Protein AF-A0A527Z512-F1 (afdb_monomer)

Foldseek 3Di:
DAQDDAFQAWPADPDGGPVVVQVVCCVVPNHDDDNDDLQVVCPCVLVVCVVVVDQAAEEAPQAQADNAPQADNDNGAHYDHLVSVCSCVSSVHQEYEQQALRCQRNHQVSNVVRVVSCVVVNHHYEQDDQAQVRNQFFGWAAGPVGDIDTHHHHYDVVRNDDPVQHGHHRHD

Structure (mmCIF, N/CA/C/O backbone):
data_AF-A0A527Z512-F1
#
_entry.id   AF-A0A527Z512-F1
#
loop_
_atom_site.group_PDB
_atom_site.id
_atom_site.type_symbol
_atom_site.label_atom_id
_atom_site.label_alt_id
_atom_site.label_comp_id
_atom_site.label_asym_id
_atom_site.label_entity_id
_atom_site.label_seq_id
_atom_site.pdbx_PDB_ins_code
_atom_site.Cartn_x
_atom_site.Cartn_y
_atom_site.Cartn_z
_atom_site.occupancy
_atom_site.B_iso_or_equiv
_atom_site.auth_seq_id
_atom_site.auth_comp_id
_atom_site.auth_asym_id
_atom_site.auth_atom_id
_atom_site.pdbx_PDB_model_num
ATOM 1 N N . ILE A 1 1 ? -7.773 -16.500 -2.576 1.00 94.94 1 ILE A N 1
ATOM 2 C CA . ILE A 1 1 ? -7.539 -15.585 -3.724 1.00 94.94 1 ILE A CA 1
ATOM 3 C C . ILE A 1 1 ? -8.765 -14.703 -3.889 1.00 94.94 1 ILE A C 1
ATOM 5 O O . ILE A 1 1 ? -9.848 -15.253 -4.088 1.00 94.94 1 ILE A O 1
ATOM 9 N N . LEU A 1 2 ? -8.592 -13.382 -3.773 1.00 96.81 2 LEU A N 1
ATOM 10 C CA . LEU A 1 2 ? -9.657 -12.373 -3.885 1.00 96.81 2 LEU A CA 1
ATOM 11 C C . LEU A 1 2 ? -10.354 -12.394 -5.258 1.00 96.81 2 LEU A C 1
ATOM 13 O O . LEU A 1 2 ? -9.900 -13.063 -6.191 1.00 96.81 2 LEU A O 1
ATOM 17 N N . ALA A 1 3 ? -11.485 -11.695 -5.359 1.00 96.69 3 ALA A N 1
ATOM 18 C CA . ALA A 1 3 ? -12.371 -11.712 -6.523 1.00 96.69 3 ALA A CA 1
ATOM 19 C C . ALA A 1 3 ? -11.721 -11.204 -7.820 1.00 96.69 3 ALA A C 1
ATOM 21 O O . ALA A 1 3 ? -12.018 -11.748 -8.887 1.00 96.69 3 ALA A O 1
ATOM 22 N N . SER A 1 4 ? -10.810 -10.232 -7.722 1.00 97.12 4 SER A N 1
ATOM 23 C CA . SER A 1 4 ? -10.157 -9.598 -8.872 1.00 97.12 4 SER A CA 1
ATOM 24 C C . SER A 1 4 ? -8.650 -9.892 -8.882 1.00 97.12 4 SER A C 1
ATOM 26 O O . SER A 1 4 ? -7.854 -9.014 -8.542 1.00 97.12 4 SER A O 1
ATOM 28 N N . PRO A 1 5 ? -8.205 -11.121 -9.211 1.00 94.00 5 PRO A N 1
ATOM 29 C CA . PRO A 1 5 ? -6.778 -11.411 -9.317 1.00 94.00 5 PRO A CA 1
ATOM 30 C C . PRO A 1 5 ? -6.148 -10.571 -10.439 1.00 94.00 5 PRO A C 1
ATOM 32 O O . PRO A 1 5 ? -6.734 -10.413 -11.509 1.00 94.00 5 PRO A O 1
ATOM 35 N N . GLY A 1 6 ? -4.957 -10.023 -10.190 1.00 91.88 6 GLY A N 1
ATOM 36 C CA . GLY A 1 6 ? -4.168 -9.355 -11.227 1.00 91.88 6 GLY A CA 1
ATOM 37 C C . GLY A 1 6 ? -3.548 -10.348 -12.215 1.00 91.88 6 GLY A C 1
ATOM 38 O O . GLY A 1 6 ? -3.667 -11.563 -12.052 1.00 91.88 6 GLY A O 1
ATOM 39 N N . ASP A 1 7 ? -2.846 -9.821 -13.221 1.00 92.44 7 ASP A N 1
ATOM 40 C CA . ASP A 1 7 ? -1.961 -10.631 -14.067 1.00 92.44 7 ASP A CA 1
ATOM 41 C C . ASP A 1 7 ? -0.936 -11.359 -13.178 1.00 92.44 7 ASP A C 1
ATOM 43 O O . ASP A 1 7 ? -0.209 -10.686 -12.437 1.00 92.44 7 ASP A O 1
ATOM 47 N N . PRO A 1 8 ? -0.879 -12.705 -13.208 1.00 94.44 8 PRO A N 1
ATOM 48 C CA . PRO A 1 8 ? 0.033 -13.454 -12.365 1.00 94.44 8 PRO A CA 1
ATOM 49 C C . PRO A 1 8 ? 1.484 -13.394 -12.851 1.00 94.44 8 PRO A C 1
ATOM 51 O O . PRO A 1 8 ? 2.331 -13.980 -12.186 1.00 94.44 8 PRO A O 1
ATOM 54 N N . HIS A 1 9 ? 1.798 -12.770 -13.991 1.00 94.44 9 HIS A N 1
ATOM 55 C CA . HIS A 1 9 ? 3.170 -12.678 -14.485 1.00 94.44 9 HIS A CA 1
ATOM 56 C C . HIS A 1 9 ? 4.109 -11.980 -13.486 1.00 94.44 9 HIS A C 1
ATOM 58 O O . HIS A 1 9 ? 3.792 -10.916 -12.954 1.00 94.44 9 HIS A O 1
ATOM 64 N N . LEU A 1 10 ? 5.285 -12.576 -13.266 1.00 94.81 10 LEU A N 1
ATOM 65 C CA . LEU A 1 10 ? 6.309 -12.080 -12.343 1.00 94.81 10 LEU A CA 1
ATOM 66 C C . LEU A 1 10 ? 7.625 -11.760 -13.063 1.00 94.81 10 LEU A C 1
ATOM 68 O O . LEU A 1 10 ? 8.078 -12.514 -13.930 1.00 94.81 10 LEU A O 1
ATOM 72 N N . GLY A 1 11 ? 8.280 -10.680 -12.623 1.00 92.00 11 GLY A N 1
ATOM 73 C CA . GLY A 1 11 ? 9.617 -10.270 -13.068 1.00 92.00 11 GLY A CA 1
ATOM 74 C C . GLY A 1 11 ? 10.774 -11.087 -12.482 1.00 92.00 11 GLY A C 1
ATOM 75 O O . GLY A 1 11 ? 11.916 -10.940 -12.918 1.00 92.00 11 GLY A O 1
ATOM 76 N N . GLU A 1 12 ? 10.501 -11.974 -11.524 1.00 95.12 12 GLU A N 1
ATOM 77 C CA . GLU A 1 12 ? 11.525 -12.705 -10.774 1.00 95.12 12 GLU A CA 1
ATOM 78 C C . GLU A 1 12 ? 12.365 -13.628 -11.668 1.00 95.12 12 GLU A C 1
ATOM 80 O O . GLU A 1 12 ? 11.938 -14.088 -12.728 1.00 95.12 12 GLU A O 1
ATOM 85 N N . ARG A 1 13 ? 13.585 -13.964 -11.239 1.00 93.06 13 ARG A N 1
ATOM 86 C CA . ARG A 1 13 ? 14.521 -14.753 -12.059 1.00 93.06 13 ARG A CA 1
ATOM 87 C C . ARG A 1 13 ? 14.029 -16.174 -12.363 1.00 93.06 13 ARG A C 1
ATOM 89 O O . ARG A 1 13 ? 14.244 -16.647 -13.478 1.00 93.06 13 ARG A O 1
ATOM 96 N N . PHE A 1 14 ? 13.413 -16.843 -11.389 1.00 93.25 14 PHE A N 1
ATOM 97 C CA . PHE A 1 14 ? 13.108 -18.278 -11.457 1.00 93.25 14 PHE A CA 1
ATOM 98 C C . PHE A 1 14 ? 11.616 -18.572 -11.599 1.00 93.25 14 PHE A C 1
ATOM 100 O O . PHE A 1 14 ? 11.235 -19.366 -12.456 1.00 93.25 14 PHE A O 1
ATOM 107 N N . VAL A 1 15 ? 10.774 -17.930 -10.790 1.00 95.75 15 VAL A N 1
ATOM 108 C CA . VAL A 1 15 ? 9.322 -18.092 -10.861 1.00 95.75 15 VAL A CA 1
ATOM 109 C C . VAL A 1 15 ? 8.753 -16.984 -11.738 1.00 95.75 15 VAL A C 1
ATOM 111 O O . VAL A 1 15 ? 8.987 -15.808 -11.503 1.00 95.75 15 VAL A O 1
ATOM 114 N N . LYS A 1 16 ? 8.027 -17.357 -12.794 1.00 94.94 16 LYS A N 1
ATOM 115 C CA . LYS A 1 16 ? 7.468 -16.402 -13.770 1.00 94.94 16 LYS A CA 1
ATOM 116 C C . LYS A 1 16 ? 5.969 -16.181 -13.617 1.00 94.94 16 LYS A C 1
ATOM 118 O O . LYS A 1 16 ? 5.399 -15.375 -14.349 1.00 94.94 16 LYS A O 1
ATOM 123 N N . SER A 1 17 ? 5.338 -16.902 -12.691 1.00 96.69 17 SER A N 1
ATOM 124 C CA . SER A 1 17 ? 3.915 -16.787 -12.410 1.00 96.69 17 SER A CA 1
ATOM 125 C C . SER A 1 17 ? 3.619 -16.942 -10.922 1.00 96.69 17 SER A C 1
ATOM 127 O O . SER A 1 17 ? 4.045 -17.914 -10.299 1.00 96.69 17 SER A O 1
ATOM 129 N N . ALA A 1 18 ? 2.813 -16.038 -10.370 1.00 95.88 18 ALA A N 1
ATOM 130 C CA . ALA A 1 18 ? 2.297 -16.121 -9.010 1.00 95.88 18 ALA A CA 1
ATOM 131 C C . ALA A 1 18 ? 1.461 -17.392 -8.776 1.00 95.88 18 ALA A C 1
ATOM 133 O O . ALA A 1 18 ? 1.365 -17.866 -7.644 1.00 95.88 18 ALA A O 1
ATOM 134 N N . THR A 1 19 ? 0.897 -17.999 -9.832 1.00 96.94 19 THR A N 1
ATOM 135 C CA . THR A 1 19 ? 0.166 -19.269 -9.698 1.00 96.94 19 THR A CA 1
ATOM 136 C C . THR A 1 19 ? 1.078 -20.412 -9.274 1.00 96.94 19 THR A C 1
ATOM 138 O O . THR A 1 19 ? 0.623 -21.292 -8.553 1.00 96.94 19 THR A O 1
ATOM 141 N N . THR A 1 20 ? 2.371 -20.380 -9.620 1.00 97.62 20 THR A N 1
ATOM 142 C CA . THR A 1 20 ? 3.336 -21.377 -9.140 1.00 97.62 20 THR A CA 1
ATOM 143 C C . THR A 1 20 ? 3.434 -21.359 -7.613 1.00 97.62 20 THR A C 1
ATOM 145 O O . THR A 1 20 ? 3.458 -22.421 -6.998 1.00 97.62 20 THR A O 1
ATOM 148 N N . TYR A 1 21 ? 3.425 -20.182 -6.979 1.00 96.62 21 TYR A N 1
ATOM 149 C CA . TYR A 1 21 ? 3.425 -20.085 -5.515 1.00 96.62 21 TYR A CA 1
ATOM 150 C C . TYR A 1 21 ? 2.132 -20.631 -4.898 1.00 96.62 21 TYR A C 1
ATOM 152 O O . TYR A 1 21 ? 2.187 -21.352 -3.902 1.00 96.62 21 TYR A O 1
ATOM 160 N N . VAL A 1 22 ? 0.980 -20.358 -5.521 1.00 97.06 22 VAL A N 1
ATOM 161 C CA . VAL A 1 22 ? -0.314 -20.927 -5.105 1.00 97.06 22 VAL A CA 1
ATOM 162 C C . VAL A 1 22 ? -0.284 -22.454 -5.193 1.00 97.06 22 VAL A C 1
ATOM 164 O O . VAL A 1 22 ? -0.607 -23.121 -4.218 1.00 97.06 22 VAL A O 1
ATOM 167 N N . GLU A 1 23 ? 0.158 -23.017 -6.318 1.00 97.75 23 GLU A N 1
ATOM 168 C CA . GLU A 1 23 ? 0.242 -24.468 -6.522 1.00 97.75 23 GLU A CA 1
ATOM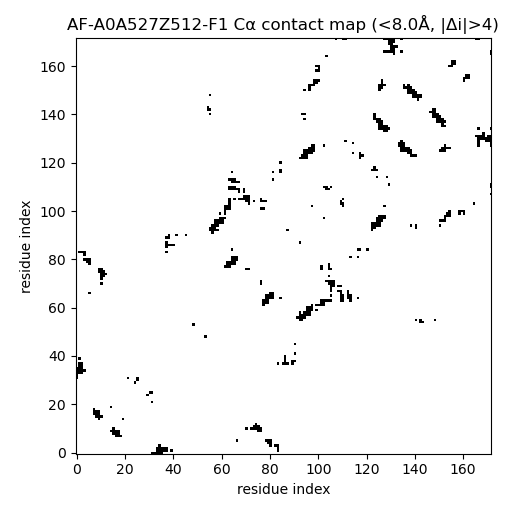 169 C C . GLU A 1 23 ? 1.180 -25.142 -5.513 1.00 97.75 23 GLU A C 1
ATOM 171 O O . GLU A 1 23 ? 0.877 -26.222 -5.006 1.00 97.75 23 GLU A O 1
ATOM 176 N N . LEU A 1 24 ? 2.323 -24.517 -5.205 1.00 97.44 24 LEU A N 1
ATOM 177 C CA . LEU A 1 24 ? 3.254 -25.018 -4.193 1.00 97.44 24 LEU A CA 1
ATOM 178 C C . LEU A 1 24 ? 2.616 -25.033 -2.799 1.00 97.44 24 LEU A C 1
ATOM 180 O O . LEU A 1 24 ? 2.763 -26.021 -2.079 1.00 97.44 24 LEU A O 1
ATOM 184 N N . ALA A 1 25 ? 1.874 -23.985 -2.438 1.00 97.56 25 ALA A N 1
ATOM 185 C CA . ALA A 1 25 ? 1.144 -23.934 -1.176 1.00 97.56 25 ALA A CA 1
ATOM 186 C C . ALA A 1 25 ? 0.008 -24.973 -1.125 1.00 97.56 25 ALA A C 1
ATOM 188 O O . ALA A 1 25 ? -0.151 -25.654 -0.107 1.00 97.56 25 ALA A O 1
ATOM 189 N N . GLU A 1 26 ? -0.735 -25.149 -2.224 1.00 98.31 26 GLU A N 1
ATOM 190 C CA . GLU A 1 26 ? -1.850 -26.099 -2.322 1.00 98.31 26 GLU A CA 1
ATOM 191 C C . GLU A 1 26 ? -1.396 -27.563 -2.201 1.00 98.31 26 GLU A C 1
ATOM 193 O O . GLU A 1 26 ? -2.116 -28.390 -1.642 1.00 98.31 26 GLU A O 1
ATOM 198 N N . ARG A 1 27 ? -0.178 -27.896 -2.652 1.00 98.25 27 ARG A N 1
ATOM 199 C CA . ARG A 1 27 ? 0.392 -29.252 -2.514 1.00 98.25 27 ARG A CA 1
ATOM 200 C C . ARG A 1 27 ? 0.551 -29.706 -1.066 1.00 98.25 27 ARG A C 1
ATOM 202 O O . ARG A 1 27 ? 0.493 -30.905 -0.812 1.00 98.25 27 ARG A O 1
ATOM 209 N N . ILE A 1 28 ? 0.795 -28.774 -0.148 1.00 98.00 28 ILE A N 1
ATOM 210 C CA . ILE A 1 28 ? 1.031 -29.076 1.268 1.00 98.00 28 ILE A CA 1
ATOM 211 C C . ILE A 1 28 ? -0.238 -28.872 2.096 1.00 98.00 28 ILE A C 1
ATOM 213 O O . ILE A 1 28 ? -0.526 -29.675 2.977 1.00 98.00 28 ILE A O 1
ATOM 217 N N . ASN A 1 29 ? -1.004 -27.819 1.802 1.00 97.25 29 ASN A N 1
ATOM 218 C CA . ASN A 1 29 ? -2.100 -27.363 2.663 1.00 97.25 29 ASN A CA 1
ATOM 219 C C . ASN A 1 29 ? -3.497 -27.690 2.113 1.00 97.25 29 ASN A C 1
ATOM 221 O O . ASN A 1 29 ? -4.496 -27.438 2.781 1.00 97.25 29 ASN A O 1
ATOM 225 N N . GLY A 1 30 ? -3.579 -28.252 0.906 1.00 97.62 30 GLY A N 1
ATOM 226 C CA . GLY A 1 30 ? -4.836 -28.429 0.190 1.00 97.62 30 GLY A CA 1
ATOM 227 C C . GLY A 1 30 ? -5.290 -27.161 -0.547 1.00 97.62 30 GLY A C 1
ATOM 228 O O . GLY A 1 30 ? -4.584 -26.153 -0.558 1.00 97.62 30 GLY A O 1
ATOM 229 N N . PRO A 1 31 ? -6.456 -27.208 -1.214 1.00 97.31 31 PRO A N 1
ATOM 230 C CA . PRO A 1 31 ? -6.902 -26.145 -2.112 1.00 97.31 31 PRO A CA 1
ATOM 231 C C . PRO A 1 31 ? -7.050 -24.781 -1.426 1.00 97.31 31 PRO A C 1
ATOM 233 O O . PRO A 1 31 ? -7.683 -24.673 -0.377 1.00 97.31 31 PRO A O 1
ATOM 236 N N . ILE A 1 32 ? -6.555 -23.723 -2.073 1.00 96.94 32 ILE A N 1
ATOM 237 C CA . ILE A 1 32 ? -6.753 -22.336 -1.652 1.00 96.94 32 ILE A CA 1
ATOM 238 C C . ILE A 1 32 ? -8.050 -21.819 -2.302 1.00 96.94 32 ILE A C 1
ATOM 240 O O . ILE A 1 32 ? -8.165 -21.800 -3.536 1.00 96.94 32 ILE A O 1
ATOM 244 N N . PRO A 1 33 ? -9.035 -21.356 -1.510 1.00 96.50 33 PRO A N 1
ATOM 245 C CA . PRO A 1 33 ? -10.275 -20.793 -2.029 1.00 96.50 33 PRO A CA 1
ATOM 246 C C . PRO A 1 33 ? -10.045 -19.634 -3.010 1.00 96.50 33 PRO A C 1
ATOM 248 O O . PRO A 1 33 ? -9.130 -18.817 -2.857 1.00 96.50 33 PRO A O 1
ATOM 251 N N . ARG A 1 34 ? -10.890 -19.547 -4.038 1.00 96.38 34 ARG A N 1
ATOM 252 C CA . ARG A 1 34 ? -10.829 -18.541 -5.113 1.00 96.38 34 ARG A CA 1
ATOM 253 C C . ARG A 1 34 ? -12.117 -17.726 -5.123 1.00 96.38 34 ARG A C 1
ATOM 255 O O . ARG A 1 34 ? -13.169 -18.275 -4.818 1.00 96.38 34 ARG A O 1
ATOM 262 N N . LYS A 1 35 ? -12.028 -16.449 -5.513 1.00 96.12 35 LYS A N 1
ATOM 263 C CA . LYS A 1 35 ? -13.140 -15.484 -5.446 1.00 96.12 35 LYS A CA 1
ATOM 264 C C . LYS A 1 35 ? -13.746 -15.384 -4.044 1.00 96.12 35 LYS A C 1
ATOM 266 O O . LYS A 1 35 ? -14.961 -15.376 -3.879 1.00 96.12 35 LYS A O 1
ATOM 271 N N . VAL A 1 36 ? -12.868 -15.373 -3.050 1.00 97.88 36 VAL A N 1
ATOM 272 C CA . VAL A 1 36 ? -13.249 -15.161 -1.651 1.00 97.88 36 VAL A CA 1
ATOM 273 C C . VAL A 1 36 ? -13.731 -13.728 -1.446 1.00 97.88 36 VAL A C 1
ATOM 275 O O . VAL A 1 36 ? -13.413 -12.848 -2.253 1.00 97.88 36 VAL A O 1
ATOM 278 N N . ASP A 1 37 ? -14.486 -13.511 -0.375 1.00 96.94 37 ASP A N 1
ATOM 279 C CA . ASP A 1 37 ? -14.904 -12.180 0.046 1.00 96.94 37 ASP A CA 1
ATOM 280 C C . ASP A 1 37 ? -13.713 -11.308 0.480 1.00 96.94 37 ASP A C 1
ATOM 282 O O . ASP A 1 37 ? -12.587 -11.772 0.674 1.00 96.94 37 ASP A O 1
ATOM 286 N N . GLU A 1 38 ? -13.975 -10.014 0.616 1.00 96.38 38 GLU A N 1
ATOM 287 C CA . GLU A 1 38 ? -12.972 -8.997 0.930 1.00 96.38 38 GLU A CA 1
ATOM 288 C C . GLU A 1 38 ? -12.352 -9.164 2.327 1.00 96.38 38 GLU A C 1
ATOM 290 O O . GLU A 1 38 ? -11.199 -8.786 2.533 1.00 96.38 38 GLU A O 1
ATOM 295 N N . ALA A 1 39 ? -13.071 -9.773 3.275 1.00 97.19 39 ALA A N 1
ATOM 296 C CA . ALA A 1 39 ? -12.607 -9.979 4.645 1.00 97.19 39 ALA A CA 1
ATOM 297 C C . ALA A 1 39 ? -11.674 -11.193 4.783 1.00 97.19 39 ALA A C 1
ATOM 299 O O . ALA A 1 39 ? -10.900 -11.268 5.738 1.00 97.19 39 ALA A O 1
ATOM 300 N N . TYR A 1 40 ? -11.699 -12.118 3.819 1.00 96.94 40 TYR A N 1
ATOM 301 C CA . TYR A 1 40 ? -10.977 -13.391 3.865 1.00 96.94 40 TYR A CA 1
ATOM 302 C C . TYR A 1 40 ? -9.499 -13.276 4.261 1.00 96.94 40 TYR A C 1
ATOM 304 O O . TYR A 1 40 ? -8.994 -14.119 4.999 1.00 96.94 40 TYR A O 1
ATOM 312 N N . VAL A 1 41 ? -8.787 -12.258 3.763 1.00 94.56 41 VAL A N 1
ATOM 313 C CA . VAL A 1 41 ? -7.335 -12.113 3.985 1.00 94.56 41 VAL A CA 1
ATOM 314 C C . VAL A 1 41 ? -6.969 -11.776 5.430 1.00 94.56 41 VAL A C 1
ATOM 316 O O . VAL A 1 41 ? -5.831 -12.002 5.827 1.00 94.56 41 VAL A O 1
ATOM 319 N N . TRP A 1 42 ? -7.921 -11.269 6.213 1.00 96.69 42 TRP A N 1
ATOM 320 C CA . TRP A 1 42 ? -7.707 -10.915 7.613 1.00 96.69 42 TRP A CA 1
ATOM 321 C C . TRP A 1 42 ? -7.938 -12.090 8.562 1.00 96.69 42 TRP A C 1
ATOM 323 O O . TRP A 1 42 ? -7.317 -12.144 9.622 1.00 96.69 42 TRP A O 1
ATOM 333 N N . GLY A 1 43 ? -8.806 -13.036 8.188 1.00 96.19 43 GLY A N 1
ATOM 334 C CA . GLY A 1 43 ? -9.132 -14.199 9.014 1.00 96.19 43 GLY A CA 1
ATOM 335 C C . GLY A 1 43 ? -9.489 -13.810 10.453 1.00 96.19 43 GLY A C 1
ATOM 336 O O . GLY A 1 43 ? -10.279 -12.892 10.686 1.00 96.19 43 GLY A O 1
ATOM 337 N N . ASP A 1 44 ? -8.859 -14.478 11.418 1.00 97.25 44 ASP A N 1
ATOM 338 C CA . ASP A 1 44 ? -9.105 -14.271 12.850 1.00 97.25 44 ASP A CA 1
ATOM 339 C C . ASP A 1 44 ? -8.725 -12.862 13.344 1.00 97.25 44 ASP A C 1
ATOM 341 O O . ASP A 1 44 ? -9.224 -12.417 14.379 1.00 97.25 44 ASP A O 1
ATOM 345 N N . ALA A 1 45 ? -7.900 -12.115 12.599 1.00 97.12 45 ALA A N 1
ATOM 346 C CA . ALA A 1 45 ? -7.466 -10.780 13.004 1.00 97.12 45 ALA A CA 1
ATOM 347 C C . ALA A 1 45 ? -8.636 -9.796 13.153 1.00 97.12 45 ALA A C 1
ATOM 349 O O . ALA A 1 45 ? -8.567 -8.901 13.991 1.00 97.12 45 ALA A O 1
ATOM 350 N N . LEU A 1 46 ? -9.727 -9.958 12.390 1.00 97.75 46 LEU A N 1
ATOM 351 C CA . LEU A 1 46 ? -10.898 -9.082 12.523 1.00 97.75 46 LEU A CA 1
ATOM 352 C C . LEU A 1 46 ? -11.572 -9.236 13.886 1.00 97.75 46 LEU A C 1
ATOM 354 O O . LEU A 1 46 ? -11.930 -8.237 14.502 1.00 97.75 46 LEU A O 1
ATOM 358 N N . ALA A 1 47 ? -11.700 -10.471 14.378 1.00 97.88 47 ALA A N 1
ATOM 359 C CA . ALA A 1 47 ? -12.288 -10.733 15.687 1.00 97.88 47 ALA A CA 1
ATOM 360 C C . ALA A 1 47 ? -11.422 -10.150 16.813 1.00 97.88 47 ALA A C 1
ATOM 362 O O . ALA A 1 47 ? -11.946 -9.573 17.764 1.00 97.88 47 ALA A O 1
ATOM 363 N N . GLU A 1 48 ? -10.098 -10.242 16.678 1.00 98.00 48 GLU A N 1
ATOM 364 C CA . GLU A 1 48 ? -9.153 -9.641 17.622 1.00 98.00 48 GLU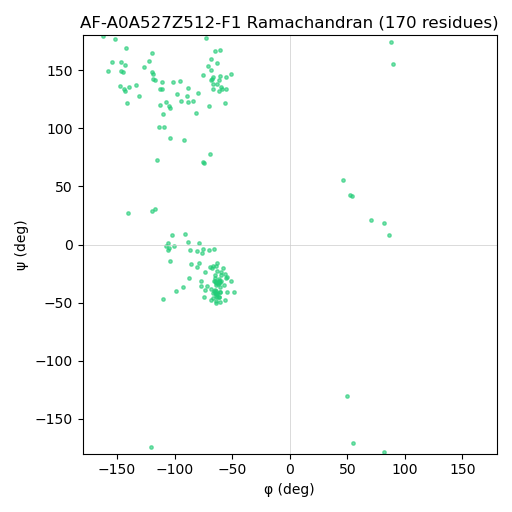 A CA 1
ATOM 365 C C . GLU A 1 48 ? -9.224 -8.106 17.590 1.00 98.00 48 GLU A C 1
ATOM 367 O O . GLU A 1 48 ? -9.349 -7.479 18.638 1.00 98.00 48 GLU A O 1
ATOM 372 N N . LEU A 1 49 ? -9.245 -7.486 16.405 1.00 97.25 49 LEU A N 1
ATOM 373 C CA . LEU A 1 49 ? -9.407 -6.033 16.255 1.00 97.25 49 LEU A CA 1
ATOM 374 C C . LEU A 1 49 ? -10.744 -5.525 16.811 1.00 97.25 49 LEU A C 1
ATOM 376 O O . LEU A 1 49 ? -10.827 -4.391 17.284 1.00 97.25 49 LEU A O 1
ATOM 380 N N . ASP A 1 50 ? -11.798 -6.332 16.731 1.00 97.12 50 ASP A N 1
ATOM 381 C CA . ASP A 1 50 ? -13.111 -5.992 17.276 1.00 97.12 50 ASP A CA 1
ATOM 382 C C . ASP A 1 50 ? -13.153 -6.150 18.797 1.00 97.12 50 ASP A C 1
ATOM 384 O O . ASP A 1 50 ? -13.780 -5.337 19.473 1.00 97.12 50 ASP A O 1
ATOM 388 N N . ARG A 1 51 ? -12.445 -7.147 19.343 1.00 98.12 51 ARG A N 1
ATOM 389 C CA . ARG A 1 51 ? -12.312 -7.345 20.790 1.00 98.12 51 ARG A CA 1
ATOM 390 C C . ARG A 1 51 ? -11.487 -6.243 21.444 1.00 98.12 51 ARG A C 1
ATOM 392 O O . ARG A 1 51 ? -11.895 -5.725 22.478 1.00 98.12 51 ARG A O 1
ATOM 399 N N . GLU A 1 52 ? -10.333 -5.918 20.867 1.00 97.75 52 GLU A N 1
ATOM 400 C CA . GLU A 1 52 ? -9.430 -4.901 21.415 1.00 97.75 52 GLU A CA 1
ATOM 401 C C . GLU A 1 52 ? -9.962 -3.479 21.197 1.00 97.75 52 GLU A C 1
ATOM 403 O O . GLU A 1 52 ? -9.613 -2.579 21.954 1.00 97.75 52 GLU A O 1
ATOM 408 N N . ALA A 1 53 ? -10.819 -3.283 20.185 1.00 95.62 53 ALA A N 1
ATOM 409 C CA . ALA A 1 53 ? -11.458 -2.010 19.853 1.00 95.62 53 ALA A CA 1
ATOM 410 C C . ALA A 1 53 ? -10.477 -0.811 19.835 1.00 95.62 53 ALA A C 1
ATOM 412 O O . ALA A 1 53 ? -10.700 0.169 20.547 1.00 95.62 53 ALA A O 1
ATOM 413 N N . PRO A 1 54 ? -9.388 -0.869 19.038 1.00 95.75 54 PRO A N 1
ATOM 414 C CA . PRO A 1 54 ? -8.403 0.205 19.003 1.00 95.75 54 PRO A CA 1
ATOM 415 C C . PRO A 1 54 ? -9.004 1.488 18.418 1.00 95.75 54 PRO A C 1
ATOM 417 O O . PRO A 1 54 ? -9.770 1.431 17.455 1.00 95.75 54 PRO A O 1
ATOM 420 N N . ASP A 1 55 ? -8.588 2.641 18.949 1.00 96.00 55 ASP A N 1
ATOM 421 C CA . ASP A 1 55 ? -9.024 3.963 18.474 1.00 96.00 55 ASP A CA 1
ATOM 422 C C . ASP A 1 55 ? -8.524 4.308 17.058 1.00 96.00 55 ASP A C 1
ATOM 424 O O . ASP A 1 55 ? -9.079 5.191 16.410 1.00 96.00 55 ASP A O 1
ATOM 428 N N . ALA A 1 56 ? -7.463 3.642 16.590 1.00 96.56 56 ALA A N 1
ATOM 429 C CA . ALA A 1 56 ? -6.907 3.807 15.250 1.00 96.56 56 ALA A CA 1
ATOM 430 C C . ALA A 1 56 ? -6.314 2.487 14.732 1.00 96.56 56 ALA A C 1
ATOM 432 O O . ALA A 1 56 ? -5.581 1.793 15.444 1.00 96.56 56 ALA A O 1
ATOM 433 N N . ARG A 1 57 ? -6.587 2.161 13.467 1.00 97.75 57 ARG A N 1
ATOM 434 C CA . ARG A 1 57 ? -6.099 0.977 12.749 1.00 97.75 57 ARG A CA 1
ATOM 435 C C . ARG A 1 57 ? -5.155 1.416 11.632 1.00 97.75 57 ARG A C 1
ATOM 437 O O . ARG A 1 57 ? -5.582 1.871 10.574 1.00 97.75 57 ARG A O 1
ATOM 444 N N . ILE A 1 58 ? -3.855 1.282 11.879 1.00 98.31 58 ILE A N 1
ATOM 445 C CA . ILE A 1 58 ? -2.787 1.720 10.970 1.00 98.31 58 ILE A CA 1
ATOM 446 C C . ILE A 1 58 ? -2.059 0.489 10.432 1.00 98.31 58 ILE A C 1
ATOM 448 O O . ILE A 1 58 ? -1.703 -0.399 11.207 1.00 98.31 58 ILE A O 1
ATOM 452 N N . ILE A 1 59 ? -1.810 0.441 9.123 1.00 98.06 59 ILE A N 1
ATOM 453 C CA . ILE A 1 59 ? -1.109 -0.676 8.474 1.00 98.06 59 ILE A CA 1
ATOM 454 C C . ILE A 1 59 ? 0.082 -0.190 7.649 1.00 98.06 59 ILE A C 1
ATOM 456 O O . ILE A 1 59 ? 0.067 0.922 7.128 1.00 98.06 59 ILE A O 1
ATOM 460 N N . ASN A 1 60 ? 1.091 -1.045 7.472 1.00 98.06 60 ASN A N 1
ATOM 461 C CA . ASN A 1 60 ? 2.044 -0.899 6.371 1.00 98.06 60 ASN A CA 1
ATOM 462 C C . ASN A 1 60 ? 1.413 -1.496 5.110 1.00 98.06 60 ASN A C 1
ATOM 464 O O . ASN A 1 60 ? 1.193 -2.707 5.051 1.00 98.06 60 ASN A O 1
ATOM 468 N N . LEU A 1 61 ? 1.115 -0.663 4.114 1.00 98.31 61 LEU A N 1
ATOM 469 C CA . LEU A 1 61 ? 0.628 -1.135 2.823 1.00 98.31 61 LEU A CA 1
ATOM 470 C C . LEU A 1 61 ? 1.828 -1.332 1.895 1.00 98.31 61 LEU A C 1
ATOM 472 O O . LEU A 1 61 ? 2.271 -0.421 1.202 1.00 98.31 61 LEU A O 1
ATOM 476 N N . GLU A 1 62 ? 2.374 -2.544 1.935 1.00 97.12 62 GLU A N 1
ATOM 477 C CA . GLU A 1 62 ? 3.594 -2.895 1.203 1.00 97.12 62 GLU A CA 1
ATOM 478 C C . GLU A 1 62 ? 3.356 -3.116 -0.294 1.00 97.12 62 GLU A C 1
ATOM 480 O O . GLU A 1 62 ? 4.225 -2.840 -1.108 1.00 97.12 62 GLU A O 1
ATOM 485 N N . ALA A 1 63 ? 2.176 -3.594 -0.688 1.00 96.44 63 ALA A N 1
ATOM 486 C CA . ALA A 1 63 ? 1.878 -3.859 -2.092 1.00 96.44 63 ALA A CA 1
ATOM 487 C C . ALA A 1 63 ? 1.312 -2.621 -2.800 1.00 96.44 63 ALA A C 1
ATOM 489 O O . ALA A 1 63 ? 0.360 -2.011 -2.309 1.00 96.44 63 ALA A O 1
ATOM 490 N N . SER A 1 64 ? 1.811 -2.315 -4.005 1.00 97.56 64 SER A N 1
ATOM 491 C CA . SER A 1 64 ? 1.190 -1.309 -4.874 1.00 97.56 64 SER A CA 1
ATOM 492 C C . SER A 1 64 ? -0.242 -1.715 -5.239 1.00 97.56 64 SER A C 1
ATOM 494 O O . SER A 1 64 ? -0.518 -2.885 -5.521 1.00 97.56 64 SER A O 1
ATOM 496 N N . ILE A 1 65 ? -1.157 -0.752 -5.292 1.00 98.19 65 ILE A N 1
ATOM 497 C CA . ILE A 1 65 ? -2.543 -0.968 -5.712 1.00 98.19 65 ILE A CA 1
ATOM 498 C C . ILE A 1 65 ? -2.688 -0.416 -7.125 1.00 98.19 65 ILE A C 1
ATOM 500 O O . ILE A 1 65 ? -2.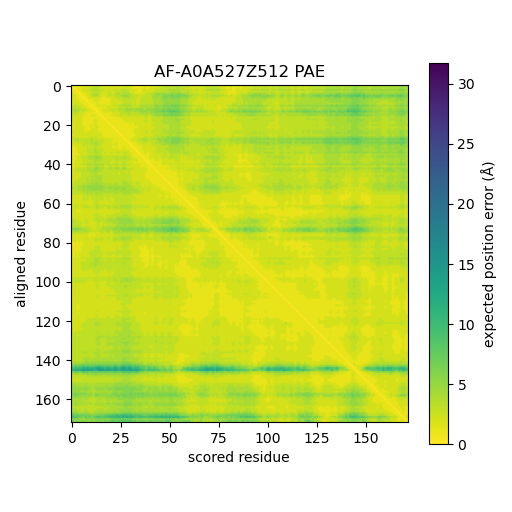914 0.773 -7.318 1.00 98.19 65 ILE A O 1
ATOM 504 N N . THR A 1 66 ? -2.476 -1.270 -8.127 1.00 98.25 66 THR A N 1
ATOM 505 C CA . THR A 1 66 ? -2.277 -0.794 -9.499 1.00 98.25 66 THR A CA 1
ATOM 506 C C . THR A 1 66 ? -2.580 -1.840 -10.573 1.00 98.25 66 THR A C 1
ATOM 508 O O . THR A 1 66 ? -2.407 -3.049 -10.384 1.00 98.25 66 THR A O 1
ATOM 511 N N . THR A 1 67 ? -3.029 -1.354 -11.730 1.00 97.25 67 THR A N 1
ATOM 512 C CA . THR A 1 67 ? -3.125 -2.076 -13.003 1.00 97.25 67 THR A CA 1
ATOM 513 C C . THR A 1 67 ? -1.979 -1.747 -13.968 1.00 97.25 67 THR A C 1
ATOM 515 O O . THR A 1 67 ? -1.910 -2.340 -15.047 1.00 97.25 67 THR A O 1
ATOM 518 N N . SER A 1 68 ? -1.058 -0.859 -13.576 1.00 96.69 68 SER A N 1
ATOM 519 C CA . SER A 1 68 ? 0.137 -0.483 -14.333 1.00 96.69 68 SER A CA 1
ATOM 520 C C . SER A 1 68 ? 0.943 -1.702 -14.793 1.00 96.69 68 SER A C 1
ATOM 522 O O . SER A 1 68 ? 1.024 -2.738 -14.124 1.00 96.69 68 SER A O 1
ATOM 524 N N . LEU A 1 69 ? 1.566 -1.553 -15.962 1.00 95.12 69 LEU A N 1
ATOM 525 C CA . LEU A 1 69 ? 2.500 -2.520 -16.542 1.00 95.12 69 LEU A CA 1
ATOM 526 C C . LEU A 1 69 ? 3.960 -2.050 -16.440 1.00 95.12 69 LEU A C 1
ATOM 528 O O . LEU A 1 69 ? 4.857 -2.752 -16.908 1.00 95.12 69 LEU A O 1
ATOM 532 N N . SER A 1 70 ? 4.204 -0.880 -15.842 1.00 96.12 70 SER A N 1
ATOM 533 C CA . SER A 1 70 ? 5.529 -0.268 -15.693 1.00 96.12 70 SER A CA 1
ATOM 534 C C . SER A 1 70 ? 6.341 -0.964 -14.602 1.00 96.12 70 SER A C 1
ATOM 536 O O . SER A 1 70 ? 6.522 -0.434 -13.518 1.00 96.12 70 SER A O 1
ATOM 538 N N . LEU A 1 71 ? 6.789 -2.186 -14.865 1.00 95.00 71 LEU A N 1
ATOM 539 C CA . LEU A 1 71 ? 7.515 -3.003 -13.898 1.00 95.00 71 LEU A CA 1
ATOM 540 C C . LEU A 1 71 ? 8.922 -2.444 -13.627 1.00 95.00 71 LEU A C 1
ATOM 542 O O . LEU A 1 71 ? 9.761 -2.422 -14.533 1.00 95.00 71 LEU A O 1
ATOM 546 N N . ALA A 1 72 ? 9.206 -2.084 -12.374 1.00 95.81 72 ALA A N 1
ATOM 547 C CA . ALA A 1 72 ? 10.547 -1.677 -11.966 1.00 95.81 72 ALA A CA 1
ATOM 548 C C . ALA A 1 72 ? 11.530 -2.863 -12.026 1.00 95.81 72 ALA A C 1
ATOM 550 O O . ALA A 1 72 ? 11.151 -3.982 -11.654 1.00 95.81 72 ALA A O 1
ATOM 551 N N . PRO A 1 73 ? 12.800 -2.662 -12.435 1.00 93.25 73 PRO A N 1
ATOM 552 C CA . PRO A 1 73 ? 13.801 -3.724 -12.566 1.00 93.25 73 PRO A CA 1
ATOM 553 C C . PRO A 1 73 ? 14.321 -4.191 -11.195 1.00 93.25 73 PRO A C 1
ATOM 555 O O . PRO A 1 73 ? 15.467 -3.945 -10.814 1.00 93.25 73 PRO A O 1
ATOM 558 N N . LYS A 1 74 ? 13.461 -4.877 -10.441 1.00 91.50 74 LYS A N 1
ATOM 559 C CA . LYS A 1 74 ? 13.698 -5.351 -9.076 1.00 91.50 74 LYS A CA 1
ATOM 560 C C . LYS A 1 74 ? 13.593 -6.870 -8.997 1.00 91.50 74 LYS A C 1
ATOM 562 O O . LYS A 1 74 ? 13.115 -7.537 -9.909 1.00 91.50 74 LYS A O 1
ATOM 567 N N . GLY A 1 75 ? 14.098 -7.429 -7.897 1.00 90.88 75 GLY A N 1
ATOM 568 C CA . GLY A 1 75 ? 14.050 -8.874 -7.670 1.00 90.88 75 GLY A CA 1
ATOM 569 C C . GLY A 1 75 ? 12.632 -9.393 -7.441 1.00 90.88 75 GLY A C 1
ATOM 570 O O . GLY A 1 75 ? 12.321 -10.483 -7.911 1.00 90.88 75 GLY A O 1
ATOM 571 N N . ILE A 1 76 ? 11.811 -8.620 -6.725 1.00 93.38 76 ILE A N 1
ATOM 572 C CA . ILE A 1 76 ? 10.433 -8.938 -6.345 1.00 93.38 76 ILE A CA 1
ATOM 573 C C . ILE A 1 76 ? 9.610 -7.657 -6.486 1.00 93.38 76 ILE A C 1
ATOM 575 O O . ILE A 1 76 ? 10.058 -6.597 -6.041 1.00 93.38 76 ILE A O 1
ATOM 579 N N . ASN A 1 77 ? 8.423 -7.781 -7.079 1.00 96.25 77 ASN A N 1
ATOM 580 C CA . ASN A 1 77 ? 7.462 -6.697 -7.238 1.00 96.25 77 ASN A CA 1
ATOM 581 C C . ASN A 1 77 ? 6.083 -7.186 -6.773 1.00 96.25 77 ASN A C 1
ATOM 583 O O . ASN A 1 77 ? 5.596 -8.218 -7.243 1.00 96.25 77 ASN A O 1
ATOM 587 N N . TYR A 1 78 ? 5.439 -6.449 -5.878 1.00 95.62 78 TYR A N 1
ATOM 588 C CA . TYR A 1 78 ? 4.109 -6.721 -5.362 1.00 95.62 78 TYR A CA 1
ATOM 589 C C . TYR A 1 78 ? 3.076 -5.831 -6.046 1.00 95.62 78 TYR A C 1
ATOM 591 O O . TYR A 1 78 ? 3.299 -4.647 -6.285 1.00 95.62 78 TYR A O 1
ATOM 599 N N . LYS A 1 79 ? 1.916 -6.407 -6.362 1.00 95.69 79 LYS A N 1
ATOM 600 C CA . LYS A 1 79 ? 0.724 -5.633 -6.710 1.00 95.69 79 LYS A CA 1
ATOM 601 C C . LYS A 1 79 ? -0.554 -6.309 -6.264 1.00 95.69 79 LYS A C 1
ATOM 603 O O . LYS A 1 79 ? -0.682 -7.532 -6.304 1.00 95.69 79 LYS A O 1
ATOM 608 N N . MET A 1 80 ? -1.533 -5.477 -5.954 1.00 96.88 80 MET A N 1
ATOM 609 C CA . MET A 1 80 ? -2.936 -5.825 -5.836 1.00 96.88 80 MET A CA 1
ATOM 610 C C . MET A 1 80 ? -3.730 -5.054 -6.896 1.00 96.88 80 MET A C 1
ATOM 612 O O . MET A 1 80 ? -3.453 -3.890 -7.165 1.00 96.88 80 MET A O 1
ATOM 616 N N . ASN A 1 81 ? -4.741 -5.689 -7.493 1.00 97.81 81 ASN A N 1
ATOM 617 C CA . ASN A 1 81 ? -5.669 -4.978 -8.372 1.00 97.81 81 ASN A CA 1
ATOM 618 C C . ASN A 1 81 ? -6.511 -3.969 -7.549 1.00 97.81 81 ASN A C 1
ATOM 620 O O . ASN A 1 81 ? -7.063 -4.388 -6.525 1.00 97.81 81 ASN A O 1
ATOM 624 N N . PRO A 1 82 ? -6.680 -2.707 -7.996 1.00 98.12 82 PRO A N 1
ATOM 625 C CA . PRO A 1 82 ? -7.526 -1.702 -7.341 1.00 98.12 82 PRO A CA 1
ATOM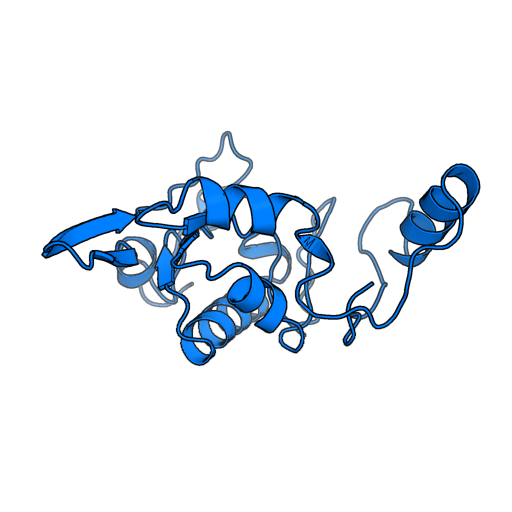 626 C C . PRO A 1 82 ? -8.950 -2.159 -7.022 1.00 98.12 82 PRO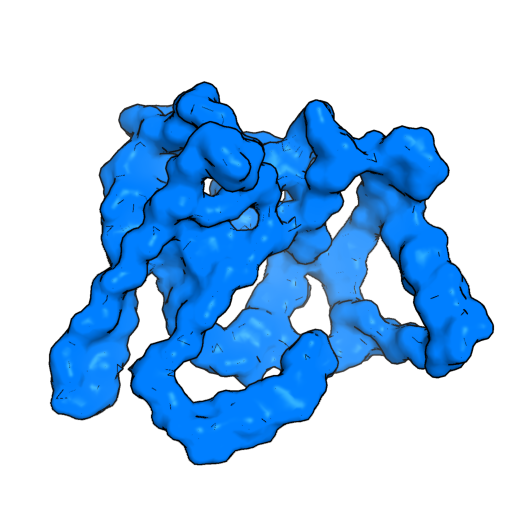 A C 1
ATOM 628 O O . PRO A 1 82 ? -9.510 -1.777 -5.998 1.00 98.12 82 PRO A O 1
ATOM 631 N N . ALA A 1 83 ? -9.522 -3.053 -7.830 1.00 97.94 83 ALA A N 1
ATOM 632 C CA . ALA A 1 83 ? -10.846 -3.623 -7.597 1.00 97.94 83 ALA A CA 1
ATOM 633 C C . ALA A 1 83 ? -10.944 -4.506 -6.335 1.00 97.94 83 ALA A C 1
ATOM 635 O O . ALA A 1 83 ? -12.027 -4.989 -6.025 1.00 97.94 83 ALA A O 1
ATOM 636 N N . ASN A 1 84 ? -9.840 -4.744 -5.620 1.00 98.00 84 ASN A N 1
ATOM 637 C CA . ASN A 1 84 ? -9.834 -5.424 -4.325 1.00 98.00 84 ASN A CA 1
ATOM 638 C C . ASN A 1 84 ? -9.683 -4.460 -3.136 1.00 98.00 84 ASN A C 1
ATOM 640 O O . ASN A 1 84 ? -9.504 -4.937 -2.020 1.00 98.00 84 ASN A O 1
ATOM 644 N N . ILE A 1 85 ? -9.737 -3.135 -3.335 1.00 97.88 85 ILE A N 1
ATOM 645 C CA . ILE A 1 85 ? -9.532 -2.146 -2.260 1.00 97.88 85 ILE A CA 1
ATOM 646 C C . ILE A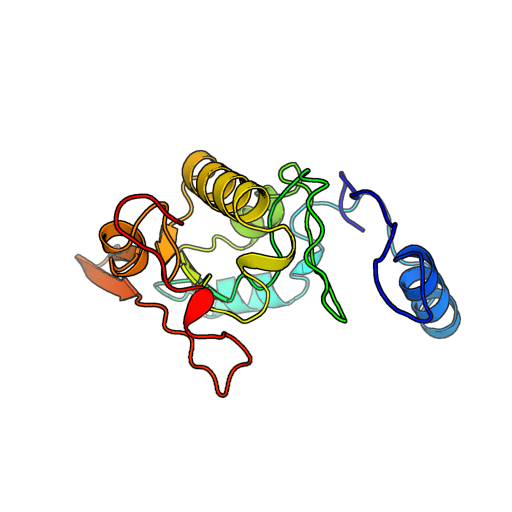 1 85 ? -10.457 -2.356 -1.051 1.00 97.88 85 ILE A C 1
ATOM 648 O O . ILE A 1 85 ? -10.070 -2.071 0.083 1.00 97.88 85 ILE A O 1
ATOM 652 N N . GLY A 1 86 ? -11.642 -2.935 -1.273 1.00 97.50 86 GLY A N 1
ATOM 653 C CA . GLY A 1 86 ? -12.578 -3.290 -0.211 1.00 97.50 86 GLY A CA 1
ATOM 654 C C . GLY A 1 86 ? -11.994 -4.243 0.838 1.00 97.50 86 GLY A C 1
ATOM 655 O O . GLY A 1 86 ? -12.440 -4.226 1.981 1.00 97.50 86 GLY A O 1
ATOM 656 N N . CYS A 1 87 ? -10.918 -4.984 0.532 1.00 97.62 87 CYS A N 1
ATOM 657 C CA . CYS A 1 87 ? -10.228 -5.788 1.540 1.00 97.62 87 CYS A CA 1
ATOM 658 C C . CYS A 1 87 ? -9.639 -4.935 2.673 1.00 97.62 87 CYS A C 1
ATOM 660 O O . CYS A 1 87 ? -9.675 -5.358 3.824 1.00 97.62 87 CYS A O 1
ATOM 662 N N . LEU A 1 88 ? -9.165 -3.716 2.398 1.00 97.69 88 LEU A N 1
ATOM 663 C CA . LEU A 1 88 ? -8.682 -2.804 3.440 1.00 97.69 88 LEU A CA 1
ATOM 664 C C . LEU A 1 88 ? -9.852 -2.221 4.242 1.00 97.69 88 LEU A C 1
ATOM 666 O O . LEU A 1 88 ? -9.794 -2.142 5.470 1.00 97.69 88 LEU A O 1
ATOM 670 N N . ALA A 1 89 ? -10.949 -1.891 3.556 1.00 94.50 89 ALA A N 1
ATOM 671 C CA . ALA A 1 89 ? -12.172 -1.406 4.190 1.00 94.50 89 ALA A CA 1
ATOM 672 C C . ALA A 1 89 ? -12.813 -2.461 5.111 1.00 94.50 89 ALA A C 1
ATOM 674 O O . ALA A 1 89 ? -13.323 -2.113 6.176 1.00 94.50 89 ALA A O 1
ATOM 675 N N . ALA A 1 90 ? -12.728 -3.750 4.766 1.00 97.12 90 ALA A N 1
ATOM 676 C CA . ALA A 1 90 ? -13.234 -4.849 5.590 1.00 97.12 90 ALA A CA 1
ATOM 677 C C . ALA A 1 90 ? -12.577 -4.902 6.984 1.00 97.12 90 ALA A C 1
ATOM 679 O O . ALA A 1 90 ? -13.238 -5.251 7.963 1.00 97.12 90 ALA A O 1
ATOM 680 N N . ALA A 1 91 ? -11.312 -4.485 7.100 1.00 97.06 91 ALA A N 1
ATOM 681 C CA . ALA A 1 91 ? -10.625 -4.334 8.383 1.00 97.06 91 ALA A CA 1
ATOM 682 C C . ALA A 1 91 ? -10.800 -2.962 9.040 1.00 97.06 91 ALA A C 1
ATOM 684 O O . ALA A 1 91 ? -10.268 -2.741 10.129 1.00 97.06 91 ALA A O 1
ATOM 685 N N . ARG A 1 92 ? -11.573 -2.056 8.430 1.00 96.75 92 ARG A N 1
ATOM 686 C CA . ARG A 1 92 ? -11.784 -0.675 8.893 1.00 96.75 92 ARG A CA 1
ATOM 687 C C . ARG A 1 92 ? -10.456 0.043 9.143 1.00 96.75 92 ARG A C 1
ATOM 689 O O . ARG A 1 92 ? -10.280 0.678 10.172 1.00 96.75 92 ARG A O 1
ATOM 696 N N . VAL A 1 93 ? -9.500 -0.152 8.235 1.00 98.06 93 VAL A N 1
ATOM 697 C CA . VAL A 1 93 ? -8.200 0.524 8.273 1.00 98.06 93 VAL A CA 1
ATOM 698 C C . VAL A 1 93 ? -8.425 2.029 8.166 1.00 98.06 93 VAL A C 1
ATOM 700 O O . VAL A 1 93 ? -9.141 2.476 7.276 1.00 98.06 93 VAL A O 1
ATOM 703 N N . ASP A 1 94 ? -7.789 2.797 9.042 1.00 98.00 94 ASP A N 1
ATOM 704 C CA . ASP A 1 94 ? -7.863 4.258 9.032 1.00 98.00 94 ASP A CA 1
ATOM 705 C C . ASP A 1 94 ? -6.724 4.868 8.208 1.00 98.00 94 ASP A C 1
ATOM 707 O O . ASP A 1 94 ? -6.914 5.875 7.527 1.00 98.00 94 ASP A O 1
ATOM 711 N N . CYS A 1 95 ? -5.530 4.262 8.257 1.00 98.50 95 CYS A N 1
ATOM 712 C CA . CYS A 1 95 ? -4.338 4.786 7.594 1.00 98.50 95 CYS A CA 1
ATOM 713 C C . CYS A 1 95 ? -3.421 3.693 7.027 1.00 98.50 95 CYS A C 1
ATOM 715 O O . CYS A 1 95 ? -3.071 2.729 7.713 1.00 98.50 95 CYS A O 1
ATOM 717 N N . CYS A 1 96 ? -2.980 3.898 5.785 1.00 98.75 96 CYS A N 1
ATOM 718 C CA . CYS A 1 96 ? -1.962 3.102 5.107 1.00 98.75 96 CYS A CA 1
ATOM 719 C C . CYS A 1 96 ? -0.621 3.851 5.069 1.00 98.75 96 CYS A C 1
ATOM 721 O O . CYS A 1 96 ? -0.493 4.897 4.437 1.00 98.75 96 CYS A O 1
ATOM 723 N N . VAL A 1 97 ? 0.413 3.300 5.696 1.00 98.75 97 VAL A N 1
ATOM 724 C CA . VAL A 1 97 ? 1.785 3.800 5.557 1.00 98.75 97 VAL A CA 1
ATOM 725 C C . VAL A 1 97 ? 2.400 3.202 4.295 1.00 98.75 97 VAL A C 1
ATOM 727 O O . VAL A 1 97 ? 2.438 1.981 4.146 1.00 98.75 97 VAL A O 1
ATOM 730 N N . LEU A 1 98 ? 2.867 4.069 3.396 1.00 98.62 98 LEU A N 1
ATOM 731 C CA . LEU A 1 98 ? 3.391 3.706 2.074 1.00 98.62 98 LEU A CA 1
ATOM 732 C C . LEU A 1 98 ? 4.917 3.765 1.993 1.00 98.62 98 LEU A C 1
ATOM 734 O O . LEU A 1 98 ? 5.489 3.247 1.043 1.00 98.62 98 LEU A O 1
ATOM 738 N N . ALA A 1 99 ? 5.583 4.385 2.974 1.00 97.81 99 ALA A N 1
ATOM 739 C CA . ALA A 1 99 ? 7.040 4.503 3.020 1.00 97.81 99 ALA A CA 1
ATOM 740 C C . ALA A 1 99 ? 7.711 3.141 3.273 1.00 97.81 99 ALA A C 1
ATOM 742 O O . ALA A 1 99 ? 8.141 2.829 4.382 1.00 97.81 99 ALA A O 1
ATOM 743 N N . ASN A 1 100 ? 7.799 2.326 2.229 1.00 97.19 100 ASN A N 1
ATOM 744 C CA . ASN A 1 100 ? 8.436 1.019 2.227 1.00 97.19 100 ASN A CA 1
ATOM 745 C C . ASN A 1 100 ? 9.169 0.786 0.900 1.00 97.19 100 ASN A C 1
ATOM 747 O O . ASN A 1 100 ? 9.036 1.533 -0.069 1.00 97.19 100 ASN A O 1
ATOM 751 N N . ASN A 1 101 ? 9.970 -0.271 0.846 1.00 96.88 101 ASN A N 1
ATOM 752 C CA . ASN A 1 101 ? 10.801 -0.601 -0.307 1.00 96.88 101 ASN A CA 1
ATOM 753 C C . ASN A 1 101 ? 10.028 -1.076 -1.535 1.00 96.88 101 ASN A C 1
ATOM 755 O O . ASN A 1 101 ? 10.662 -1.275 -2.566 1.00 96.88 101 ASN A O 1
ATOM 759 N N . HIS A 1 102 ? 8.713 -1.254 -1.456 1.00 97.75 102 HIS A N 1
ATOM 760 C CA . HIS A 1 102 ? 7.855 -1.713 -2.547 1.00 97.75 102 HIS A CA 1
ATOM 761 C C . HIS A 1 102 ? 6.965 -0.597 -3.128 1.00 97.75 102 HIS A C 1
ATOM 763 O O . HIS A 1 102 ? 6.293 -0.802 -4.137 1.00 97.75 102 HIS A O 1
ATOM 769 N N . VAL A 1 103 ? 7.048 0.621 -2.578 1.00 97.44 103 VAL A N 1
ATOM 770 C CA . VAL A 1 103 ? 6.252 1.793 -2.988 1.00 97.44 103 VAL A CA 1
ATOM 771 C C . VAL A 1 103 ? 6.365 2.152 -4.479 1.00 97.44 103 VAL A C 1
ATOM 773 O O . VAL A 1 103 ? 5.403 2.633 -5.068 1.00 97.44 103 VAL A O 1
ATOM 776 N N . LEU A 1 104 ? 7.506 1.849 -5.112 1.00 97.50 104 LEU A N 1
ATOM 777 C CA . LEU A 1 104 ? 7.778 2.082 -6.539 1.00 97.50 104 LEU A CA 1
ATOM 778 C C . LEU A 1 104 ? 8.014 0.783 -7.329 1.00 97.50 104 LEU A C 1
ATOM 780 O O . LEU A 1 104 ? 8.749 0.764 -8.312 1.00 97.50 104 LEU A O 1
ATOM 784 N N . ASP A 1 105 ? 7.387 -0.327 -6.931 1.00 97.56 105 ASP A N 1
ATOM 785 C CA . ASP A 1 105 ? 7.459 -1.588 -7.687 1.00 97.56 105 ASP A CA 1
ATOM 786 C C . ASP A 1 105 ? 6.936 -1.481 -9.122 1.00 97.56 105 ASP A C 1
ATOM 788 O O . ASP A 1 105 ? 7.362 -2.245 -9.994 1.00 97.56 105 ASP A O 1
ATOM 792 N N . TRP A 1 106 ? 6.025 -0.538 -9.354 1.00 97.75 106 TRP A N 1
ATOM 793 C CA . TRP A 1 106 ? 5.393 -0.275 -10.646 1.00 97.75 106 TRP A CA 1
ATOM 794 C C . TRP A 1 106 ? 5.670 1.145 -11.149 1.00 97.75 106 TRP A C 1
ATOM 796 O O . TRP A 1 106 ? 4.856 1.727 -11.879 1.00 97.75 106 TRP A O 1
ATOM 806 N N . GLU A 1 107 ? 6.829 1.673 -10.736 1.00 97.69 107 GLU A N 1
ATOM 807 C CA . GLU A 1 107 ? 7.310 3.021 -11.032 1.00 97.69 107 GLU A CA 1
ATOM 808 C C . GLU A 1 107 ? 6.288 4.103 -10.615 1.00 97.69 107 GLU A C 1
ATOM 810 O O . GLU A 1 107 ? 5.292 3.833 -9.935 1.00 97.69 107 GLU A O 1
ATOM 815 N N . GLU A 1 108 ? 6.528 5.354 -11.006 1.00 98.00 108 GLU A N 1
ATOM 816 C CA . GLU A 1 108 ? 5.650 6.486 -10.677 1.00 98.00 108 GLU A CA 1
ATOM 817 C C . GLU A 1 108 ? 4.176 6.266 -11.090 1.00 98.00 108 GLU A C 1
ATOM 819 O O . GLU A 1 108 ? 3.299 6.559 -10.276 1.00 98.00 108 GLU A O 1
ATOM 824 N N . PRO A 1 109 ? 3.837 5.692 -12.270 1.00 98.44 109 PRO A N 1
ATOM 825 C CA . PRO A 1 109 ? 2.437 5.448 -12.629 1.00 98.44 109 PRO A CA 1
ATOM 826 C C . PRO A 1 109 ? 1.710 4.515 -11.653 1.00 98.44 109 PRO A C 1
ATOM 828 O O . PRO A 1 109 ? 0.529 4.715 -11.375 1.00 98.44 109 PRO A O 1
ATOM 831 N N . GLY A 1 110 ? 2.407 3.502 -11.124 1.00 98.44 110 GLY A N 1
ATOM 832 C CA . GLY A 1 110 ? 1.832 2.584 -10.147 1.00 98.44 110 GLY A CA 1
ATOM 833 C C . GLY A 1 110 ? 1.633 3.216 -8.772 1.00 98.44 110 GLY A C 1
ATOM 834 O O . GLY A 1 110 ? 0.626 2.942 -8.116 1.00 98.44 110 GLY A O 1
ATOM 835 N N . LEU A 1 111 ? 2.549 4.097 -8.354 1.00 98.69 111 LEU A N 1
ATOM 836 C CA . LEU A 1 111 ? 2.377 4.891 -7.138 1.00 98.69 111 LEU A CA 1
ATOM 837 C C . LEU A 1 111 ? 1.183 5.842 -7.270 1.00 98.69 111 LEU A C 1
ATOM 839 O O . LEU A 1 111 ? 0.315 5.838 -6.404 1.00 98.69 111 LEU A O 1
ATOM 843 N N . VAL A 1 112 ? 1.080 6.587 -8.374 1.00 98.69 112 VAL A N 1
ATOM 844 C CA . VAL A 1 112 ? -0.042 7.511 -8.616 1.00 98.69 112 VAL A CA 1
ATOM 845 C C . VAL A 1 112 ? -1.389 6.782 -8.550 1.00 98.69 112 VAL A C 1
ATOM 847 O O . VAL A 1 112 ? -2.279 7.216 -7.822 1.00 98.69 112 VAL A O 1
ATOM 850 N N . GLU A 1 113 ? -1.531 5.631 -9.219 1.00 98.81 113 GLU A N 1
ATOM 851 C CA . GLU A 1 113 ? -2.771 4.837 -9.159 1.00 98.81 113 GLU A CA 1
ATOM 852 C C . GLU A 1 113 ? -3.052 4.295 -7.746 1.00 98.81 113 GLU A C 1
ATOM 854 O O . GLU A 1 113 ? -4.212 4.217 -7.332 1.00 98.81 113 GLU A O 1
ATOM 859 N N . THR A 1 114 ? -2.005 3.977 -6.976 1.00 98.75 114 THR A N 1
ATOM 860 C CA . THR A 1 114 ? -2.138 3.567 -5.570 1.00 98.75 114 THR A CA 1
ATOM 861 C C . THR A 1 114 ? -2.714 4.705 -4.726 1.00 98.75 114 THR A C 1
ATOM 863 O O . THR A 1 114 ? -3.700 4.495 -4.017 1.00 98.75 114 THR A O 1
ATOM 866 N N . LEU A 1 115 ? -2.143 5.912 -4.830 1.00 98.75 115 LEU A N 1
ATOM 867 C CA . LEU A 1 115 ? -2.604 7.099 -4.099 1.00 98.75 115 LEU A CA 1
ATOM 868 C C . LEU A 1 115 ? -4.047 7.457 -4.477 1.00 98.75 115 LEU A C 1
ATOM 870 O O . LEU A 1 115 ? -4.881 7.684 -3.599 1.00 98.75 115 LEU A O 1
ATOM 874 N N . ASP A 1 116 ? -4.371 7.439 -5.772 1.00 98.69 116 ASP A N 1
ATOM 875 C CA . ASP A 1 116 ? -5.724 7.710 -6.260 1.00 98.69 116 ASP A CA 1
ATOM 876 C C . ASP A 1 116 ? -6.732 6.671 -5.762 1.00 98.69 116 ASP A C 1
ATOM 878 O O . ASP A 1 116 ? -7.827 7.034 -5.327 1.00 98.69 116 ASP A O 1
ATOM 882 N N . THR A 1 117 ? -6.361 5.387 -5.754 1.00 98.75 117 THR A N 1
ATOM 883 C CA . THR A 1 117 ? -7.233 4.315 -5.257 1.00 98.75 117 THR A CA 1
ATOM 884 C C . THR A 1 117 ? -7.526 4.474 -3.764 1.00 98.75 117 THR A C 1
ATOM 886 O O . THR A 1 117 ? -8.682 4.355 -3.352 1.00 98.75 117 THR A O 1
ATOM 889 N N . LEU A 1 118 ? -6.511 4.783 -2.951 1.00 98.50 118 LEU A N 1
ATOM 890 C CA . LEU A 1 118 ? -6.685 5.031 -1.515 1.00 98.50 118 LEU A CA 1
ATOM 891 C C . LEU A 1 118 ? -7.568 6.258 -1.266 1.00 98.50 118 LEU A C 1
ATOM 893 O O . LEU A 1 118 ? -8.517 6.186 -0.483 1.00 98.50 118 LEU A O 1
ATOM 897 N N . ARG A 1 119 ? -7.317 7.352 -1.996 1.00 98.06 119 ARG A N 1
ATOM 898 C CA . ARG A 1 119 ? -8.091 8.593 -1.896 1.00 98.06 119 ARG A CA 1
ATOM 899 C C . ARG A 1 119 ? -9.561 8.379 -2.259 1.00 98.06 119 ARG A C 1
ATOM 901 O O . ARG A 1 119 ? -10.438 8.839 -1.532 1.00 98.06 119 ARG A O 1
ATOM 908 N N . LEU A 1 120 ? -9.845 7.655 -3.345 1.00 98.25 120 LEU A N 1
ATOM 909 C CA . LEU A 1 120 ? -11.213 7.325 -3.769 1.00 98.25 120 LEU A CA 1
ATOM 910 C C . LEU A 1 120 ? -11.937 6.406 -2.778 1.00 98.25 120 LEU A C 1
ATOM 912 O O . LEU A 1 120 ? -13.154 6.507 -2.634 1.00 98.25 120 LEU A O 1
ATOM 916 N N . ALA A 1 121 ? -11.201 5.538 -2.082 1.00 97.44 121 ALA A N 1
ATOM 917 C CA . ALA A 1 121 ? -11.738 4.692 -1.020 1.00 97.44 121 ALA A CA 1
ATOM 918 C C . ALA A 1 121 ? -11.897 5.420 0.329 1.00 97.44 121 ALA A C 1
ATOM 920 O O . ALA A 1 121 ? -12.432 4.836 1.269 1.00 97.44 121 ALA A O 1
ATOM 921 N N . GLY A 1 122 ? -11.448 6.677 0.438 1.00 97.06 122 GLY A N 1
ATOM 922 C CA . GLY A 1 122 ? -11.484 7.442 1.685 1.00 97.06 122 GLY A CA 1
ATOM 923 C C . GLY A 1 122 ? -10.492 6.953 2.745 1.00 97.06 122 GLY A C 1
ATOM 924 O O . GLY A 1 122 ? -10.688 7.230 3.924 1.00 97.06 122 GLY A O 1
ATOM 925 N N . LEU A 1 123 ? -9.446 6.225 2.342 1.00 97.69 123 LEU A N 1
ATOM 926 C CA . LEU A 1 123 ? -8.389 5.742 3.230 1.00 97.69 123 LEU A CA 1
ATOM 927 C C . LEU A 1 123 ? -7.281 6.791 3.322 1.00 97.69 123 LEU A C 1
ATOM 929 O O . LEU A 1 123 ? -6.751 7.229 2.297 1.00 97.69 123 LEU A O 1
ATOM 933 N N . ALA A 1 124 ? -6.900 7.175 4.541 1.00 98.19 124 ALA A N 1
ATOM 934 C CA . ALA A 1 124 ? -5.757 8.057 4.724 1.00 98.19 124 ALA A CA 1
ATOM 935 C C . ALA A 1 124 ? -4.451 7.311 4.411 1.00 98.19 124 ALA A C 1
ATOM 937 O O . ALA A 1 124 ? -4.360 6.087 4.548 1.00 98.19 124 ALA A O 1
ATOM 938 N N . TYR A 1 125 ? -3.417 8.047 4.015 1.00 98.62 125 TYR A N 1
ATOM 939 C CA . TYR A 1 125 ? -2.089 7.484 3.802 1.00 98.62 125 TYR A CA 1
ATOM 940 C C . TYR A 1 125 ? -0.984 8.469 4.161 1.00 98.62 125 TYR A C 1
ATOM 942 O O . TYR A 1 125 ? -1.201 9.679 4.192 1.00 98.62 125 TYR A O 1
ATOM 950 N N . ALA A 1 126 ? 0.199 7.930 4.452 1.00 98.75 126 ALA A N 1
ATOM 951 C CA . ALA A 1 126 ? 1.380 8.709 4.803 1.00 98.75 126 ALA A CA 1
ATOM 952 C C . ALA A 1 126 ? 2.659 8.094 4.224 1.00 98.75 126 ALA A C 1
ATOM 954 O O . ALA A 1 126 ? 2.758 6.874 4.051 1.00 98.75 126 ALA A O 1
ATOM 955 N N . GLY A 1 127 ? 3.674 8.934 4.008 1.00 98.25 127 GLY A N 1
ATOM 956 C CA . GLY A 1 127 ? 5.014 8.499 3.607 1.00 98.25 127 GLY A CA 1
ATOM 957 C C . GLY A 1 127 ? 5.229 8.320 2.101 1.00 98.25 127 GLY A C 1
ATOM 958 O O . GLY A 1 127 ? 6.274 7.813 1.702 1.00 98.25 127 GLY A O 1
ATOM 959 N N . ALA A 1 128 ? 4.258 8.721 1.283 1.00 98.38 128 ALA A N 1
ATOM 960 C CA . ALA A 1 128 ? 4.380 8.914 -0.160 1.00 98.38 128 ALA A CA 1
ATOM 961 C C . ALA A 1 128 ? 3.320 9.934 -0.609 1.00 98.38 128 ALA A C 1
ATOM 963 O O . ALA A 1 128 ? 2.313 10.110 0.081 1.00 98.38 128 ALA A O 1
ATOM 964 N N . GLY A 1 129 ? 3.538 10.602 -1.738 1.00 98.12 129 GLY A N 1
ATOM 965 C CA . GLY A 1 129 ? 2.653 11.6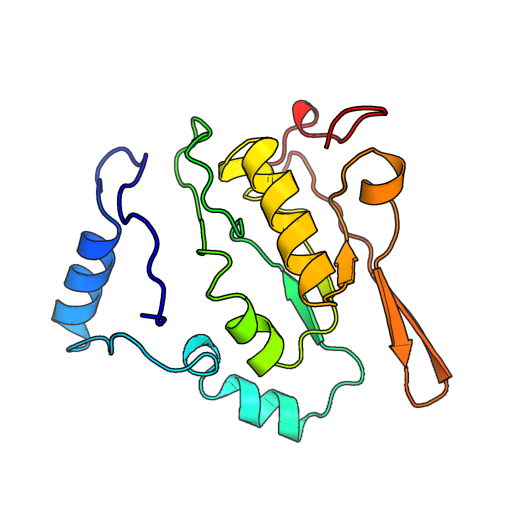51 -2.245 1.00 98.12 129 GLY A CA 1
ATOM 966 C C . GLY A 1 129 ? 2.907 11.930 -3.722 1.00 98.12 129 GLY A C 1
ATOM 967 O O . GLY A 1 129 ? 3.758 11.292 -4.324 1.00 98.12 129 GLY A O 1
ATOM 968 N N . LEU A 1 130 ? 2.159 12.857 -4.318 1.00 98.06 130 LEU A N 1
ATOM 969 C CA . 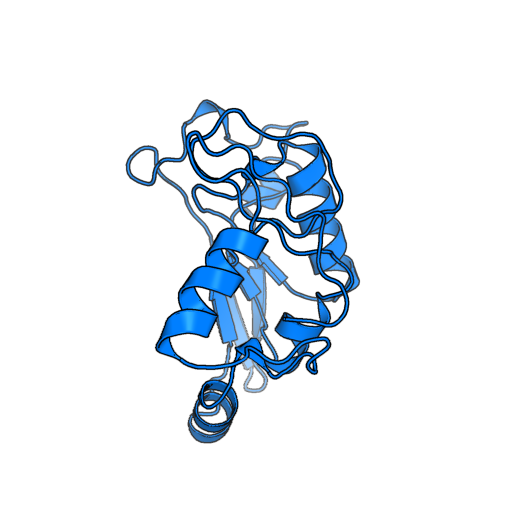LEU A 1 130 ? 2.373 13.316 -5.696 1.00 98.06 130 LEU A CA 1
ATOM 970 C C . LEU A 1 130 ? 3.529 14.323 -5.806 1.00 98.06 130 LEU A C 1
ATOM 972 O O . LEU A 1 130 ? 4.028 14.590 -6.902 1.00 98.06 130 LEU A O 1
ATOM 976 N N . ASP A 1 131 ? 3.938 14.877 -4.670 1.00 98.31 131 ASP A N 1
ATOM 977 C CA . ASP A 1 131 ? 5.061 15.783 -4.514 1.00 98.31 131 ASP A CA 1
ATOM 978 C C . ASP A 1 131 ? 5.668 15.668 -3.103 1.00 98.31 131 ASP A C 1
ATOM 980 O O . ASP A 1 131 ? 5.194 14.921 -2.239 1.00 98.31 131 ASP A O 1
ATOM 984 N N . ALA A 1 132 ? 6.753 16.409 -2.873 1.00 97.94 132 ALA A N 1
ATOM 985 C CA . ALA A 1 132 ? 7.472 16.419 -1.604 1.00 97.94 132 ALA A CA 1
ATOM 986 C C . ALA A 1 132 ? 6.633 16.912 -0.410 1.00 97.94 132 ALA A C 1
ATOM 988 O O . ALA A 1 132 ? 6.867 16.452 0.710 1.00 97.94 132 ALA A O 1
ATOM 989 N N . ASP A 1 133 ? 5.677 17.821 -0.626 1.00 98.06 133 ASP A N 1
ATOM 990 C CA . ASP A 1 133 ? 4.840 18.360 0.449 1.00 98.06 133 ASP A CA 1
ATOM 991 C C . ASP A 1 133 ? 3.800 17.318 0.879 1.00 98.06 133 ASP A C 1
ATOM 993 O O . ASP A 1 133 ? 3.645 17.060 2.074 1.00 98.06 133 ASP A O 1
ATOM 997 N N . GLU A 1 134 ? 3.138 16.658 -0.078 1.00 98.00 134 GLU A N 1
ATOM 998 C CA . GLU A 1 134 ? 2.210 15.557 0.200 1.00 98.00 134 GLU A CA 1
ATOM 999 C C . GLU A 1 134 ? 2.938 14.358 0.822 1.00 98.00 134 GLU A C 1
ATOM 1001 O O . GLU A 1 134 ? 2.462 13.801 1.810 1.00 98.00 134 GLU A O 1
ATOM 1006 N N . ALA A 1 135 ? 4.121 13.993 0.316 1.00 98.19 135 ALA A N 1
ATOM 1007 C CA . ALA A 1 135 ? 4.896 12.876 0.856 1.00 98.19 135 ALA A CA 1
ATOM 1008 C C . ALA A 1 135 ? 5.364 13.110 2.306 1.00 98.19 135 ALA A C 1
ATOM 1010 O O . ALA A 1 135 ? 5.468 12.155 3.081 1.00 98.19 135 ALA A O 1
ATOM 1011 N N . ALA A 1 136 ? 5.639 14.366 2.677 1.00 98.12 136 ALA A N 1
ATOM 1012 C CA . ALA A 1 136 ? 6.033 14.756 4.031 1.00 98.12 136 ALA A CA 1
ATOM 1013 C C . ALA A 1 136 ? 4.840 15.009 4.972 1.00 98.12 136 ALA A C 1
ATOM 1015 O O . ALA A 1 136 ? 5.022 15.058 6.196 1.00 98.12 136 ALA A O 1
ATOM 1016 N N . ALA A 1 137 ? 3.632 15.190 4.432 1.00 98.44 137 ALA A N 1
ATOM 1017 C CA . ALA A 1 137 ? 2.439 15.440 5.223 1.00 98.44 137 ALA A CA 1
ATOM 1018 C C . ALA A 1 137 ? 2.042 14.198 6.044 1.00 98.44 137 ALA A C 1
ATOM 1020 O O . ALA A 1 137 ? 2.133 13.064 5.565 1.00 98.44 137 ALA A O 1
ATOM 1021 N N . PRO A 1 138 ? 1.573 14.380 7.291 1.00 98.56 138 PRO A N 1
ATOM 1022 C CA . PRO A 1 138 ? 1.024 13.272 8.046 1.00 98.56 138 PRO A CA 1
ATOM 1023 C C . PRO A 1 138 ? -0.376 12.908 7.551 1.00 98.56 138 PRO A C 1
ATOM 1025 O O . PRO A 1 138 ? -1.193 13.789 7.274 1.00 98.56 138 PRO A O 1
ATOM 1028 N N . ALA A 1 139 ? -0.708 11.620 7.603 1.00 98.56 139 ALA A N 1
ATOM 1029 C CA . ALA A 1 139 ? -2.108 11.225 7.681 1.00 98.56 139 ALA A CA 1
ATOM 1030 C C . ALA A 1 139 ? -2.681 11.683 9.025 1.00 98.56 139 ALA A C 1
ATOM 1032 O O . ALA A 1 139 ? -2.033 11.544 10.068 1.00 98.56 139 ALA A O 1
ATOM 1033 N N . VAL A 1 140 ? -3.905 12.203 9.004 1.00 98.06 140 VAL A N 1
ATOM 1034 C CA . VAL A 1 140 ? -4.608 12.671 10.200 1.00 98.06 140 VAL A CA 1
ATOM 1035 C C . VAL A 1 140 ? -5.793 11.756 10.467 1.00 98.06 140 VAL A C 1
ATOM 1037 O O . VAL A 1 140 ? -6.686 11.651 9.631 1.00 98.06 140 VAL A O 1
ATOM 1040 N N . ILE A 1 141 ? -5.804 11.114 11.633 1.00 98.06 141 ILE A N 1
ATOM 1041 C CA . ILE A 1 141 ? -6.920 10.287 12.106 1.00 98.06 141 ILE A CA 1
ATOM 1042 C C . ILE A 1 141 ? -7.581 11.029 13.265 1.00 98.06 141 ILE A C 1
ATOM 1044 O O . ILE A 1 141 ? -6.971 11.205 14.322 1.00 98.06 141 ILE A O 1
ATOM 1048 N N . GLU A 1 142 ? -8.810 11.493 13.059 1.00 96.94 142 GLU A N 1
ATOM 1049 C CA . GLU A 1 142 ? -9.608 12.153 14.097 1.00 96.94 142 GLU A CA 1
ATOM 1050 C C . GLU A 1 142 ? -10.235 11.099 15.020 1.00 96.94 142 GLU A C 1
ATOM 1052 O O . GLU A 1 142 ? -10.847 10.140 14.551 1.00 96.94 142 GLU A O 1
ATOM 1057 N N . LEU A 1 143 ? -10.091 11.268 16.337 1.00 95.81 143 LEU A N 1
ATOM 1058 C CA . LEU A 1 143 ? -10.566 10.293 17.322 1.00 95.81 143 LEU A CA 1
ATOM 1059 C C . LEU A 1 143 ? -11.960 10.660 17.843 1.00 95.81 143 LEU A C 1
ATOM 1061 O O . LEU A 1 143 ? -12.242 11.822 18.141 1.00 95.81 143 LEU A O 1
ATOM 1065 N N . ALA A 1 144 ? -12.823 9.660 18.045 1.00 88.75 144 ALA A N 1
ATOM 1066 C CA . ALA A 1 144 ? -14.200 9.870 18.506 1.00 88.75 144 ALA A CA 1
ATOM 1067 C C . ALA A 1 144 ? -14.291 10.551 19.889 1.00 88.75 144 ALA A C 1
ATOM 1069 O O . ALA A 1 144 ? -15.211 11.328 20.140 1.00 88.75 144 ALA A O 1
ATOM 1070 N N . GLY A 1 145 ? -13.325 10.289 20.777 1.00 87.88 145 GLY A N 1
ATOM 1071 C CA . GLY A 1 145 ? -13.214 10.922 22.099 1.00 87.88 145 GLY A CA 1
ATOM 1072 C C . GLY A 1 145 ? -12.629 12.341 22.084 1.00 87.88 145 GLY A C 1
ATOM 1073 O O . GLY A 1 145 ? -12.469 12.945 23.145 1.00 87.88 145 GLY A O 1
ATOM 1074 N N . GLY A 1 146 ? -12.314 12.874 20.901 1.00 91.50 146 GLY A N 1
ATOM 1075 C CA . GLY A 1 146 ? -11.571 14.114 20.718 1.00 91.50 146 GLY A CA 1
ATOM 1076 C C . GLY A 1 146 ? -10.059 13.889 20.638 1.00 91.50 146 GLY A C 1
ATOM 1077 O O . GLY A 1 146 ? -9.514 12.917 21.157 1.00 91.50 146 GLY A O 1
ATOM 1078 N N . GLY A 1 147 ? -9.374 14.823 19.980 1.00 96.00 147 GLY A N 1
ATOM 1079 C CA . GLY A 1 147 ? -7.960 14.688 19.638 1.00 96.00 147 GLY A CA 1
ATOM 1080 C C . GLY A 1 147 ? -7.749 13.985 18.297 1.00 96.00 147 GLY A C 1
ATOM 1081 O O . GLY A 1 147 ? -8.694 13.535 17.654 1.00 96.00 147 GLY A O 1
ATOM 1082 N N . ARG A 1 148 ? -6.487 13.926 17.868 1.00 97.31 148 ARG A N 1
ATOM 1083 C CA . ARG A 1 148 ? -6.096 13.350 16.579 1.00 97.31 148 ARG A CA 1
ATOM 1084 C C . ARG A 1 148 ? -4.758 12.632 16.667 1.00 97.31 148 ARG A C 1
ATOM 1086 O O . ARG A 1 148 ? -3.873 13.067 17.408 1.00 97.31 148 ARG A O 1
ATOM 1093 N N . VAL A 1 149 ? -4.601 11.586 15.865 1.00 98.19 149 VAL A N 1
ATOM 1094 C CA . VAL A 1 149 ? -3.325 10.908 15.620 1.00 98.19 149 VAL A CA 1
ATOM 1095 C C . VAL A 1 149 ? -2.744 11.432 14.311 1.00 98.19 149 VAL A C 1
ATOM 1097 O O . VAL A 1 149 ? -3.433 11.474 13.294 1.00 98.19 149 VAL A O 1
ATOM 1100 N N . LEU A 1 150 ? -1.475 11.838 14.345 1.00 98.50 150 LEU A N 1
ATOM 1101 C CA . LEU A 1 150 ? -0.707 12.205 13.157 1.00 98.50 150 LEU A CA 1
ATOM 1102 C C . LEU A 1 150 ? 0.264 11.070 12.842 1.00 98.50 150 LEU A C 1
ATOM 1104 O O . LEU A 1 150 ? 1.119 10.748 13.668 1.00 98.50 150 LEU A O 1
ATOM 1108 N N . VAL A 1 151 ? 0.132 10.470 11.663 1.00 98.75 151 VAL A N 1
ATOM 1109 C CA . VAL A 1 151 ? 0.988 9.365 11.219 1.00 98.75 151 VAL A CA 1
ATOM 1110 C C . VAL A 1 151 ? 1.934 9.875 10.148 1.00 98.75 151 VAL A C 1
ATOM 1112 O O . VAL A 1 151 ? 1.490 10.368 9.118 1.00 98.75 151 VAL A O 1
ATOM 1115 N N . PHE A 1 152 ? 3.233 9.718 10.381 1.00 98.56 152 PHE A N 1
ATOM 1116 C CA . PHE A 1 152 ? 4.280 10.024 9.411 1.00 98.56 152 PHE A CA 1
ATOM 1117 C C . PHE A 1 152 ? 4.936 8.722 8.950 1.00 98.56 152 PHE A C 1
ATOM 1119 O O . PHE A 1 152 ? 5.174 7.829 9.765 1.00 98.56 152 PHE A O 1
ATOM 1126 N N . GLY A 1 153 ? 5.245 8.622 7.659 1.00 97.50 153 GLY A N 1
ATOM 1127 C CA . GLY A 1 153 ? 5.998 7.508 7.089 1.00 97.50 153 GLY A CA 1
ATOM 1128 C C . GLY A 1 153 ? 7.379 7.969 6.642 1.00 97.50 153 GLY A C 1
ATOM 1129 O O . GLY A 1 153 ? 7.498 8.991 5.975 1.00 97.50 153 GLY A O 1
ATOM 1130 N N . PHE A 1 154 ? 8.416 7.209 6.991 1.00 95.38 154 PHE A N 1
ATOM 1131 C CA . PHE A 1 154 ? 9.787 7.474 6.562 1.00 95.38 154 PHE A CA 1
ATOM 1132 C C . PHE A 1 154 ? 10.434 6.186 6.079 1.00 95.38 154 PHE A C 1
ATOM 1134 O O . PHE A 1 154 ? 10.324 5.150 6.732 1.00 95.38 154 PHE A O 1
ATOM 1141 N N . ALA A 1 155 ? 11.158 6.283 4.971 1.00 94.88 155 ALA A N 1
ATOM 1142 C CA . ALA A 1 155 ? 11.979 5.209 4.452 1.00 94.88 155 ALA A CA 1
ATOM 1143 C C . ALA A 1 155 ? 13.444 5.644 4.416 1.00 94.88 155 ALA A C 1
ATOM 1145 O O . ALA A 1 155 ? 13.759 6.815 4.206 1.00 94.88 155 ALA A O 1
ATOM 1146 N N . LEU A 1 156 ? 14.343 4.690 4.642 1.00 94.75 156 LEU A N 1
ATOM 1147 C CA . LEU A 1 156 ? 15.787 4.911 4.672 1.00 94.75 156 LEU A CA 1
ATOM 1148 C C . LEU A 1 156 ? 16.479 4.025 3.632 1.00 94.75 156 LEU A C 1
ATOM 1150 O O . LEU A 1 156 ? 15.988 2.948 3.286 1.00 94.75 156 LEU A O 1
ATOM 1154 N N . GLU A 1 157 ? 17.683 4.405 3.209 1.00 95.62 157 GLU A N 1
ATOM 1155 C CA . GLU A 1 157 ? 18.493 3.573 2.304 1.00 95.62 157 GLU A CA 1
ATOM 1156 C C . GLU A 1 157 ? 18.753 2.174 2.878 1.00 95.62 157 GLU A C 1
ATOM 1158 O O . GLU A 1 157 ? 18.722 1.182 2.152 1.00 95.62 157 GLU A O 1
ATOM 1163 N N . THR A 1 158 ? 18.907 2.066 4.201 1.00 94.44 158 THR A N 1
ATOM 1164 C CA . THR A 1 158 ? 19.066 0.788 4.915 1.00 94.44 158 THR A CA 1
ATOM 1165 C C . THR A 1 158 ? 17.820 -0.096 4.880 1.00 94.44 158 THR A C 1
ATOM 1167 O O . THR A 1 158 ? 17.931 -1.299 5.095 1.00 94.44 158 THR A O 1
ATOM 1170 N N . SER A 1 159 ? 16.652 0.476 4.579 1.00 90.69 159 SER A N 1
ATOM 1171 C CA . SER A 1 159 ? 15.412 -0.263 4.318 1.00 90.69 159 SER A CA 1
ATOM 1172 C C . SER A 1 159 ? 15.218 -0.607 2.839 1.00 90.69 159 SER A C 1
ATOM 1174 O O . SER A 1 159 ? 14.160 -1.090 2.473 1.00 90.69 159 SER A O 1
ATOM 1176 N N . GLY A 1 160 ? 16.220 -0.387 1.980 1.00 93.88 160 GLY A N 1
ATOM 1177 C CA . GLY A 1 160 ? 16.127 -0.681 0.548 1.00 93.88 160 GLY A CA 1
ATOM 1178 C C . GLY A 1 160 ? 15.418 0.402 -0.268 1.00 93.88 160 GLY A C 1
ATOM 1179 O O . GLY A 1 160 ? 14.987 0.123 -1.385 1.00 93.88 160 GLY A O 1
ATOM 1180 N N . VAL A 1 161 ? 15.306 1.621 0.271 1.00 96.25 161 VAL A N 1
ATOM 1181 C CA . VAL A 1 161 ? 14.726 2.784 -0.418 1.00 96.25 161 VAL A CA 1
ATOM 1182 C C . VAL A 1 161 ? 15.834 3.784 -0.751 1.00 96.25 161 VAL A C 1
ATOM 1184 O O . VAL A 1 161 ? 16.294 4.496 0.141 1.00 96.25 161 VAL A O 1
ATOM 1187 N N . PRO A 1 162 ? 16.320 3.828 -2.005 1.00 95.69 162 PRO A N 1
ATOM 1188 C CA . PRO A 1 162 ? 17.400 4.732 -2.385 1.00 95.69 162 PRO A CA 1
ATOM 1189 C C . PRO A 1 162 ? 16.941 6.194 -2.342 1.00 95.69 162 PRO A C 1
ATOM 1191 O O . PRO A 1 162 ? 15.792 6.496 -2.663 1.00 95.69 162 PRO A O 1
ATOM 1194 N N . ALA A 1 163 ? 17.856 7.129 -2.060 1.00 95.44 163 ALA A N 1
ATOM 1195 C CA . ALA A 1 163 ? 17.551 8.565 -2.068 1.00 95.44 163 ALA A CA 1
ATOM 1196 C C . ALA A 1 163 ? 16.965 9.065 -3.404 1.00 95.44 163 ALA A C 1
ATOM 1198 O O . ALA A 1 163 ? 16.218 10.040 -3.433 1.00 95.44 163 ALA A O 1
ATOM 1199 N N . SER A 1 164 ? 17.250 8.379 -4.517 1.00 95.56 164 SER A N 1
ATOM 1200 C CA . SER A 1 164 ? 16.667 8.679 -5.829 1.00 95.56 164 SER A CA 1
ATOM 1201 C C . SER A 1 164 ? 15.147 8.503 -5.891 1.00 95.56 164 SER A C 1
ATOM 1203 O O . SER A 1 164 ? 14.536 8.988 -6.837 1.00 95.56 164 SER A O 1
ATOM 1205 N N . TRP A 1 165 ? 14.530 7.815 -4.929 1.00 96.38 165 TRP A N 1
ATOM 1206 C CA . TRP A 1 165 ? 13.075 7.670 -4.817 1.00 96.38 165 TRP A CA 1
ATOM 1207 C C . TRP A 1 165 ? 12.405 8.805 -4.049 1.00 96.38 165 TRP A C 1
ATOM 1209 O O . TRP A 1 165 ? 11.186 8.841 -4.010 1.00 96.38 165 TRP A O 1
ATOM 1219 N N . ALA A 1 166 ? 13.163 9.741 -3.474 1.00 96.88 166 ALA A N 1
ATOM 1220 C CA . ALA A 1 166 ? 12.567 10.890 -2.808 1.00 96.88 166 ALA A CA 1
ATOM 1221 C C . ALA A 1 166 ? 11.633 11.652 -3.764 1.00 96.88 166 ALA A C 1
ATOM 1223 O O . ALA A 1 166 ? 12.010 11.932 -4.915 1.00 96.88 166 ALA A O 1
ATOM 1224 N N . ALA A 1 167 ? 10.446 11.984 -3.257 1.00 97.38 167 ALA A N 1
ATOM 1225 C CA . ALA A 1 167 ? 9.503 12.870 -3.916 1.00 97.38 167 ALA A CA 1
ATOM 1226 C C . ALA A 1 167 ? 10.142 14.252 -4.125 1.00 97.38 167 ALA A C 1
ATOM 1228 O O . ALA A 1 167 ? 10.954 14.726 -3.322 1.00 97.38 167 ALA A O 1
ATOM 1229 N N . GLY A 1 168 ? 9.796 14.894 -5.234 1.00 95.88 168 GLY A N 1
ATOM 1230 C CA . GLY A 1 168 ? 10.254 16.230 -5.605 1.00 95.88 168 GLY A CA 1
ATOM 1231 C C . GLY A 1 168 ? 9.085 17.194 -5.778 1.00 95.88 168 GLY A C 1
ATOM 1232 O O . GLY A 1 168 ? 7.936 16.842 -5.563 1.00 95.88 168 GLY A O 1
ATOM 1233 N N . ALA A 1 169 ? 9.358 18.420 -6.226 1.00 93.62 169 ALA A N 1
ATOM 1234 C CA . ALA A 1 169 ? 8.302 19.418 -6.452 1.00 93.62 169 ALA A CA 1
ATOM 1235 C C . ALA A 1 169 ? 7.288 19.023 -7.548 1.00 93.62 169 ALA A C 1
ATOM 1237 O O . ALA A 1 169 ? 6.185 19.551 -7.581 1.00 93.62 169 ALA A O 1
ATOM 1238 N N . TYR A 1 170 ? 7.679 18.131 -8.463 1.00 91.25 170 TYR A N 1
ATOM 1239 C CA . TYR A 1 170 ? 6.860 17.664 -9.592 1.00 91.25 170 TYR A CA 1
ATOM 1240 C C . TYR A 1 170 ? 7.045 16.165 -9.831 1.00 91.25 170 TYR A C 1
ATOM 1242 O O . TYR A 1 170 ? 6.997 15.698 -10.969 1.00 91.25 170 TYR A O 1
ATOM 1250 N N . LYS A 1 171 ? 7.391 15.441 -8.769 1.00 93.50 171 LYS A N 1
ATOM 1251 C CA . LYS A 1 171 ? 7.772 14.040 -8.830 1.00 93.50 171 LYS A CA 1
ATOM 1252 C C . LYS A 1 171 ? 7.185 13.337 -7.602 1.00 93.50 171 LYS A C 1
ATOM 1254 O O . LYS A 1 171 ? 7.539 13.766 -6.500 1.00 93.50 171 LYS A O 1
ATOM 1259 N N . PRO A 1 172 ? 6.350 12.307 -7.795 1.00 92.44 172 PRO A N 1
ATOM 1260 C CA . PRO A 1 172 ? 5.891 11.439 -6.718 1.00 92.44 172 PRO A CA 1
ATOM 1261 C C . PRO A 1 172 ? 7.033 10.750 -5.952 1.00 92.44 172 PRO A C 1
ATOM 1263 O O . PRO A 1 172 ? 8.128 10.560 -6.541 1.00 92.44 172 PRO A O 1
#

Mean predicted aligned error: 2.88 Å

Radius of gyration: 17.02 Å; Cα contacts (8 Å, |Δi|>4): 312; chains: 1; bounding box: 34×49×39 Å

pLDDT: mean 96.65, std 2.03, range [87.88, 98.81]

Sequence (172 aa):
ILASPGDPHLGERFVKSATTYVELAERINGPIPRKVDEAYVWGDALAELDREAPDARIINLEASITTSLSLAPKGINYKMNPANIGCLAAARVDCCVLANNHVLDWEEPGLVETLDTLRLAGLAYAGAGLDADEAAAPAVIELAGGGRVLVFGFALETSGVPASWAAGAYKP

Nearest PDB structures (foldseek):
  8gq9-assembly1_A  TM=8.452E-01  e=8.194E-06  Streptomyces sp.
  8gqb-assembly1_A  TM=8.499E-01  e=1.197E-05  Streptomyces sp.
  8itg-assembly1_A  TM=8.246E-01  e=1.541E-05  Streptomyces griseorubiginosus
  8ith-assembly1_A  TM=7.544E-01  e=8.728E-06  Streptomyces griseorubiginosus
  6jkq-assembly1_C  TM=2.586E-01  e=2.201E+00  Trypanosoma cruzi

Secondary structure (DSSP, 8-state):
-BSS----B--SSS--BHHHHHHHHHHHH-PPPSSB-TTTTTTTHHHHHHHH--S--EEE--SEE-------S-S---EE-GGGTHHHHHTT--EEE--STTTTTTHHHHHHHHHHHHHHTT-EEES--SSHHHHHSPEEEE-TTS-EEEE-----GGGT--GGG--BTTB-

Solvent-accessible surface area (backbone atoms only — not comparable to full-atom values): 9639 Å² total; per-residue (Å²): 77,56,70,51,74,60,82,46,70,43,81,31,95,84,58,53,38,54,59,56,59,50,53,59,50,26,75,77,74,43,86,75,62,68,61,4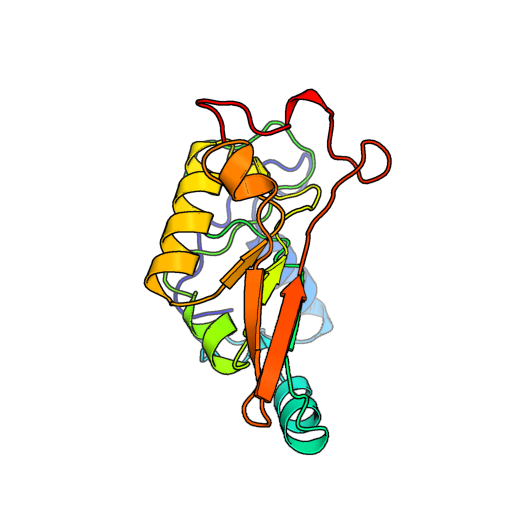0,61,52,51,60,88,52,56,72,52,52,61,52,51,63,72,68,58,66,90,70,40,75,44,78,49,56,53,28,30,31,85,62,83,50,68,45,100,50,75,75,69,55,69,39,29,56,87,45,54,57,33,50,57,61,67,59,50,51,34,35,33,34,34,50,60,33,45,52,27,28,31,68,71,12,34,53,41,24,54,51,50,34,55,75,69,71,38,39,50,11,21,53,35,71,18,39,67,52,20,68,35,57,22,77,46,78,36,94,91,61,65,69,50,74,42,75,34,74,66,42,60,92,60,64,32,55,78,88,63,57,43,32,94,86,31,68